Protein AF-A0A921TA66-F1 (afdb_monomer_lite)

pLDDT: mean 84.89, std 12.37, range [41.16, 98.12]

Sequence (161 aa):
MSEITRAAIGMPFSMAMESELSRRQFHSIAQALLAERDRLRAEVSGLRTGYEAYEQVNAELKAENERLRQIVSDSATSCGAAVSVECSLDFMAHLPVEIFSVISKLRNALMECTNSLQGEMLQKFGGQLPEDMHPVTRREYDRDIAEVSGYRAALGQGEQP

Foldseek 3Di:
DDPVLVCLVPDDPCVCPVDPVSVVVSVVSVVVVVVVVVVVVVVVVVVVVVVVVVVVVVVVVVVVVVVVLVVLCVVCVVVVNNDHSVVSVVCVVCVVVVVVVVVVVVLVVLLVVLVVVVVVLCVVVVVDDLVRDDPVVNVVSCVVCVVSVVSVVVSVVPPDD

Radius of gyration: 43.35 Å; chains: 1; bounding box: 81×40×110 Å

Secondary structure (DSSP, 8-state):
--HHHHHHHTS-HHHHTSSHHHHHHHHHHHHHHHHHHHHHHHHHHHHHHHHHHHHHHHHHHHHHHHHHHHHHHHHHHHTT----HHHHHHHHHHHHHHHHHHHHHHHHHHHHHHHHHHHHHHHHTTT--GGGS-HHHHHHHHHHHHHHHHHHHHHHTT---

Structure (mmCIF, N/CA/C/O backbone):
data_AF-A0A921TA66-F1
#
_entry.id   AF-A0A921TA66-F1
#
loop_
_atom_site.group_PDB
_atom_site.id
_atom_site.type_symbol
_atom_site.label_atom_id
_atom_site.label_alt_id
_atom_site.label_comp_id
_atom_site.label_asym_id
_atom_site.label_entity_id
_atom_site.label_seq_id
_atom_site.pdbx_PDB_ins_code
_atom_site.Cartn_x
_atom_site.Cartn_y
_atom_site.Cartn_z
_atom_site.occupancy
_atom_site.B_iso_or_equiv
_atom_site.auth_seq_id
_atom_site.auth_comp_id
_atom_site.auth_asym_id
_atom_site.auth_atom_id
_atom_site.pdbx_PDB_model_num
ATOM 1 N N . MET A 1 1 ? 37.008 5.156 -30.178 1.00 56.66 1 MET A N 1
ATOM 2 C CA . MET A 1 1 ? 37.415 5.172 -31.603 1.00 56.66 1 MET A CA 1
ATOM 3 C C . MET A 1 1 ? 38.911 4.924 -31.697 1.00 56.66 1 MET A C 1
ATOM 5 O O . MET A 1 1 ? 39.658 5.671 -31.078 1.00 56.66 1 MET A O 1
ATOM 9 N N . SER A 1 2 ? 39.327 3.890 -32.431 1.00 71.75 2 SER A N 1
ATOM 10 C CA . SER A 1 2 ? 40.743 3.589 -32.695 1.00 71.75 2 SER A CA 1
ATOM 11 C C . SER A 1 2 ? 41.367 4.639 -33.629 1.00 71.75 2 SER A C 1
ATOM 13 O O . SER A 1 2 ? 40.675 5.196 -34.486 1.00 71.75 2 SER A O 1
ATOM 15 N N . GLU A 1 3 ? 42.667 4.914 -33.482 1.00 64.88 3 GLU A N 1
ATOM 16 C CA . GLU A 1 3 ? 43.419 5.848 -34.340 1.00 64.88 3 GLU A CA 1
ATOM 17 C C . GLU A 1 3 ? 43.353 5.460 -35.827 1.00 64.88 3 GLU A C 1
ATOM 19 O O . GLU A 1 3 ? 43.239 6.327 -36.692 1.00 64.88 3 GLU A O 1
ATOM 24 N N . ILE A 1 4 ? 43.299 4.156 -36.117 1.00 62.94 4 ILE A N 1
ATOM 25 C CA . ILE A 1 4 ? 43.172 3.594 -37.471 1.00 62.94 4 ILE A CA 1
ATOM 26 C C . ILE A 1 4 ? 41.840 4.002 -38.116 1.00 62.94 4 ILE A C 1
ATOM 28 O O . ILE A 1 4 ? 41.783 4.371 -39.288 1.00 62.94 4 ILE A O 1
ATOM 32 N N . THR A 1 5 ? 40.759 3.995 -37.336 1.00 63.09 5 THR A N 1
ATOM 33 C CA . THR A 1 5 ? 39.421 4.379 -37.795 1.00 63.09 5 THR A CA 1
ATOM 34 C C . THR A 1 5 ? 39.358 5.868 -38.133 1.00 63.09 5 THR A C 1
ATOM 36 O O . THR A 1 5 ? 38.759 6.259 -39.132 1.00 63.09 5 THR A O 1
ATOM 39 N N . ARG A 1 6 ? 40.023 6.707 -37.329 1.00 65.81 6 ARG A N 1
ATOM 40 C CA . ARG A 1 6 ? 40.106 8.157 -37.557 1.00 65.81 6 ARG A CA 1
ATOM 41 C C . ARG A 1 6 ? 40.922 8.482 -38.812 1.00 65.81 6 ARG A C 1
ATOM 43 O O . ARG A 1 6 ? 40.507 9.332 -39.595 1.00 65.81 6 ARG A O 1
ATOM 50 N N . ALA A 1 7 ? 42.036 7.781 -39.020 1.00 64.50 7 ALA A N 1
ATOM 51 C CA . ALA A 1 7 ? 42.872 7.927 -40.208 1.00 64.50 7 ALA A CA 1
ATOM 52 C C . ALA A 1 7 ? 42.140 7.510 -41.499 1.00 64.50 7 ALA A C 1
ATOM 54 O O . ALA A 1 7 ? 42.254 8.195 -42.510 1.00 64.50 7 ALA A O 1
ATOM 55 N N . ALA A 1 8 ? 41.337 6.440 -41.460 1.00 65.44 8 ALA A N 1
ATOM 56 C CA . ALA A 1 8 ? 40.556 5.982 -42.612 1.00 65.44 8 ALA A CA 1
ATOM 57 C C . ALA A 1 8 ? 39.426 6.950 -43.011 1.00 65.44 8 ALA A C 1
ATOM 59 O O . ALA A 1 8 ? 39.182 7.147 -44.198 1.00 65.44 8 ALA A O 1
ATOM 60 N N . ILE A 1 9 ? 38.762 7.588 -42.039 1.00 68.81 9 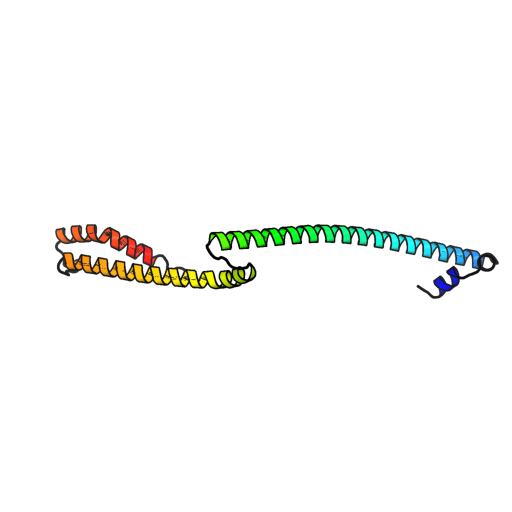ILE A N 1
ATOM 61 C CA . ILE A 1 9 ? 37.698 8.578 -42.290 1.00 68.81 9 ILE A CA 1
ATOM 62 C C . ILE A 1 9 ? 38.261 9.871 -42.910 1.00 68.81 9 ILE A C 1
ATOM 64 O O . ILE A 1 9 ? 37.581 10.518 -43.702 1.00 68.81 9 ILE A O 1
ATOM 68 N N . GLY A 1 10 ? 39.499 10.245 -42.571 1.00 74.00 10 GLY A N 1
ATOM 69 C CA . GLY A 1 10 ? 40.167 11.446 -43.089 1.00 74.00 10 GLY A CA 1
ATOM 70 C C . GLY A 1 10 ? 40.987 11.242 -44.369 1.00 74.00 10 GLY A C 1
ATOM 71 O O . GLY A 1 10 ? 41.587 12.199 -44.853 1.00 74.00 10 GLY A O 1
ATOM 72 N N . MET A 1 11 ? 41.057 10.020 -44.907 1.00 75.19 11 MET A N 1
ATOM 73 C CA . MET A 1 11 ? 41.902 9.702 -46.060 1.00 75.19 11 MET A CA 1
ATOM 74 C C . MET A 1 11 ? 41.271 10.205 -47.372 1.00 75.19 11 MET A C 1
ATOM 76 O O . MET A 1 11 ? 40.113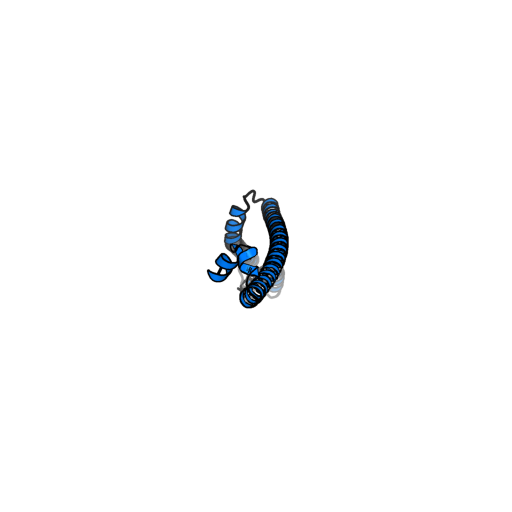 9.880 -47.649 1.00 75.19 11 MET A O 1
ATOM 80 N N . PRO A 1 12 ? 42.006 10.950 -48.224 1.00 77.75 12 PRO A N 1
ATOM 81 C CA . PRO A 1 12 ? 41.511 11.352 -49.537 1.00 77.75 12 PRO A CA 1
ATOM 82 C C . PRO A 1 12 ? 41.160 10.136 -50.400 1.00 77.75 12 PRO A C 1
ATOM 84 O O . PRO A 1 12 ? 41.937 9.186 -50.497 1.00 77.75 12 PRO A O 1
ATOM 87 N N . PHE A 1 13 ? 40.012 10.186 -51.078 1.00 75.69 13 PHE A N 1
ATOM 88 C CA . PHE A 1 13 ? 39.504 9.078 -51.898 1.00 75.69 13 PHE A CA 1
ATOM 89 C C . PHE A 1 13 ? 40.503 8.604 -52.966 1.00 75.69 13 PHE A C 1
ATOM 91 O O . PHE A 1 13 ? 40.627 7.407 -53.213 1.00 75.69 13 PHE A O 1
ATOM 98 N N . SER A 1 14 ? 41.256 9.532 -53.561 1.00 77.12 14 SER A N 1
ATOM 99 C CA . SER A 1 14 ? 42.308 9.228 -54.537 1.00 77.12 14 SER A CA 1
ATOM 100 C C . SER A 1 14 ? 43.400 8.317 -53.966 1.00 77.12 14 SER A C 1
ATOM 102 O O . SER A 1 14 ? 43.818 7.380 -54.636 1.00 77.12 14 SER A O 1
ATOM 104 N N . MET A 1 15 ? 43.805 8.544 -52.715 1.00 73.88 15 MET A N 1
ATOM 105 C CA . MET A 1 15 ? 44.837 7.775 -52.012 1.00 73.88 15 MET A CA 1
ATOM 106 C C . MET A 1 15 ? 44.300 6.429 -51.499 1.00 73.88 15 MET A C 1
ATOM 108 O O . MET A 1 15 ? 44.984 5.408 -51.558 1.00 73.88 15 MET A O 1
ATOM 112 N N . ALA A 1 16 ? 43.035 6.391 -51.071 1.00 75.06 16 ALA A N 1
ATOM 113 C CA . ALA A 1 16 ? 42.365 5.149 -50.680 1.00 75.06 16 ALA A CA 1
ATOM 114 C C . ALA A 1 16 ? 42.195 4.166 -51.859 1.00 75.06 16 ALA A C 1
ATOM 116 O O . ALA A 1 16 ? 42.139 2.952 -51.655 1.00 75.06 16 ALA A O 1
ATOM 117 N N . MET A 1 17 ? 42.138 4.682 -53.093 1.00 81.25 17 MET A N 1
ATOM 118 C CA . MET A 1 17 ? 41.900 3.899 -54.311 1.00 81.25 17 MET A CA 1
ATOM 119 C C . MET A 1 17 ? 43.163 3.594 -55.137 1.00 81.25 17 MET A C 1
ATOM 121 O O . MET A 1 17 ? 43.081 2.837 -56.105 1.00 81.25 17 MET A O 1
ATOM 125 N N . GLU A 1 18 ? 44.324 4.125 -54.743 1.00 85.50 18 GLU A N 1
ATOM 126 C CA . GLU A 1 18 ? 45.580 4.093 -55.511 1.00 85.50 18 GLU A CA 1
ATOM 127 C C . GLU A 1 18 ? 46.134 2.675 -55.745 1.00 85.50 18 GLU A C 1
ATOM 129 O O . GLU A 1 18 ? 46.655 2.374 -56.817 1.00 85.50 18 GLU A O 1
ATOM 134 N N . SER A 1 19 ? 45.970 1.763 -54.780 1.00 87.00 19 SER A N 1
ATOM 135 C CA . SER A 1 19 ? 46.449 0.375 -54.873 1.00 87.00 19 SER A CA 1
ATOM 136 C C . SER A 1 19 ? 45.357 -0.640 -54.523 1.00 87.00 19 SER A C 1
ATOM 138 O O . SER A 1 19 ? 44.390 -0.319 -53.830 1.00 87.00 19 SER A O 1
ATOM 140 N N . GLU A 1 20 ? 45.488 -1.890 -54.983 1.00 85.94 20 GLU A N 1
ATOM 141 C CA . GLU A 1 20 ? 44.548 -2.957 -54.595 1.00 85.94 20 GLU A CA 1
ATOM 142 C C . GLU A 1 20 ? 44.533 -3.216 -53.083 1.00 85.94 20 GLU A C 1
ATOM 144 O O . GLU A 1 20 ? 43.475 -3.497 -52.517 1.00 85.94 20 GLU A O 1
ATOM 149 N N . LEU A 1 21 ? 45.689 -3.102 -52.424 1.00 84.50 21 LEU A N 1
ATOM 150 C CA . LEU A 1 21 ? 45.799 -3.275 -50.979 1.00 84.50 21 LEU A CA 1
ATOM 151 C C . LEU A 1 21 ? 45.043 -2.163 -50.239 1.00 84.50 21 LEU A C 1
ATOM 153 O O . LEU A 1 21 ? 44.234 -2.467 -49.361 1.00 84.50 21 LEU A O 1
ATOM 157 N N . SER A 1 22 ? 45.240 -0.906 -50.653 1.00 81.50 22 SER A N 1
ATOM 158 C CA . SER A 1 22 ? 44.547 0.265 -50.095 1.00 81.50 22 SER A CA 1
ATOM 159 C C . SER A 1 22 ? 43.028 0.129 -50.237 1.00 81.50 22 SER A C 1
ATOM 161 O O . SER A 1 22 ? 42.295 0.316 -49.266 1.00 81.50 22 SER A O 1
ATOM 163 N N . ARG A 1 23 ? 42.554 -0.318 -51.411 1.00 84.81 23 ARG A N 1
ATOM 164 C CA . ARG A 1 23 ? 41.128 -0.563 -51.681 1.00 84.81 23 ARG A CA 1
ATOM 165 C C . ARG A 1 23 ? 40.533 -1.607 -50.746 1.00 84.81 23 ARG A C 1
ATOM 167 O O . ARG A 1 23 ? 39.485 -1.376 -50.146 1.00 84.81 23 ARG A O 1
ATOM 174 N N . ARG A 1 24 ? 41.201 -2.755 -50.587 1.00 84.25 24 ARG A N 1
ATOM 175 C CA . ARG A 1 24 ? 40.730 -3.838 -49.704 1.00 84.25 24 ARG A CA 1
ATOM 176 C C . ARG A 1 24 ? 40.680 -3.398 -48.242 1.00 84.25 24 ARG A C 1
ATOM 178 O O . ARG A 1 24 ? 39.696 -3.680 -47.563 1.00 84.25 24 ARG A O 1
ATOM 185 N N . GLN A 1 25 ? 41.702 -2.684 -47.774 1.00 82.44 25 GLN A N 1
ATOM 186 C CA . GLN A 1 25 ? 41.747 -2.162 -46.406 1.00 82.44 25 GLN A CA 1
ATOM 187 C C . GLN A 1 25 ? 40.644 -1.129 -46.161 1.00 82.44 25 GLN A C 1
ATOM 189 O O . GLN A 1 25 ? 39.928 -1.227 -45.166 1.00 82.44 25 GLN A O 1
ATOM 194 N N . PHE A 1 26 ? 40.442 -0.196 -47.095 1.00 83.50 26 PHE A N 1
ATOM 195 C CA . PHE A 1 26 ? 39.374 0.796 -47.007 1.00 83.50 26 PHE A CA 1
ATOM 196 C C . PHE A 1 26 ? 37.989 0.139 -46.970 1.00 83.50 26 PHE A C 1
ATOM 198 O O . PHE A 1 26 ? 37.182 0.452 -46.097 1.00 83.50 26 PHE A O 1
ATOM 205 N N . HIS A 1 27 ? 37.725 -0.829 -47.856 1.00 84.88 27 HIS A N 1
ATOM 206 C CA . HIS A 1 27 ? 36.466 -1.576 -47.854 1.00 84.88 27 HIS A CA 1
ATOM 207 C C . HIS A 1 27 ? 36.251 -2.363 -46.557 1.00 84.88 27 HIS A C 1
ATOM 209 O O . HIS A 1 27 ? 35.152 -2.326 -46.008 1.00 84.88 27 HIS A O 1
ATOM 215 N N . SER A 1 28 ? 37.288 -3.024 -46.037 1.00 86.94 28 SER A N 1
ATOM 216 C CA . SER A 1 28 ? 37.206 -3.761 -44.772 1.00 86.94 28 SER A CA 1
ATOM 217 C C . SER A 1 28 ? 36.880 -2.841 -43.592 1.00 86.94 28 SER A C 1
ATOM 219 O O . SER A 1 28 ? 36.036 -3.181 -42.766 1.00 86.94 28 SER A O 1
ATOM 221 N N . ILE A 1 29 ? 37.522 -1.672 -43.510 1.00 85.94 29 ILE A N 1
ATOM 222 C CA . ILE A 1 29 ? 37.280 -0.699 -42.436 1.00 85.94 29 ILE A CA 1
ATOM 223 C C . ILE A 1 29 ? 35.886 -0.076 -42.579 1.00 85.94 29 ILE A C 1
ATOM 225 O O . ILE A 1 29 ? 35.166 0.043 -41.590 1.00 85.94 29 ILE A O 1
ATOM 229 N N . ALA A 1 30 ? 35.470 0.271 -43.800 1.00 84.75 30 ALA A N 1
ATOM 230 C CA . ALA A 1 30 ? 34.136 0.801 -44.066 1.00 84.75 30 ALA A CA 1
ATOM 231 C C . ALA A 1 30 ? 33.036 -0.203 -43.683 1.00 84.75 30 ALA A C 1
ATOM 233 O O . ALA A 1 30 ? 32.046 0.182 -43.065 1.00 84.75 30 ALA A O 1
ATOM 234 N N . GLN A 1 31 ? 33.217 -1.493 -43.984 1.00 88.62 31 GLN A N 1
ATOM 235 C CA . GLN A 1 31 ? 32.284 -2.546 -43.568 1.00 88.62 31 GLN A CA 1
ATOM 236 C C . GLN A 1 31 ? 32.213 -2.687 -42.043 1.00 88.62 31 GLN A C 1
ATOM 238 O O . GLN A 1 31 ? 31.114 -2.764 -41.495 1.00 88.62 31 GLN A O 1
ATOM 243 N N . ALA A 1 32 ? 33.356 -2.659 -41.351 1.00 89.06 32 ALA A N 1
ATOM 244 C CA . ALA A 1 32 ? 33.391 -2.705 -39.889 1.00 89.06 32 ALA A CA 1
ATOM 245 C C . ALA A 1 32 ? 32.667 -1.502 -39.257 1.00 89.06 32 ALA A C 1
ATOM 247 O O . ALA A 1 32 ? 31.871 -1.673 -38.336 1.00 89.06 32 ALA A O 1
ATOM 248 N N . LEU A 1 33 ? 32.874 -0.299 -39.802 1.00 87.88 33 LEU A N 1
ATOM 249 C CA . LEU A 1 33 ? 32.195 0.922 -39.364 1.00 87.88 33 LEU A CA 1
ATOM 250 C C . LEU A 1 33 ? 30.682 0.883 -39.595 1.00 87.88 33 LEU A C 1
ATOM 252 O O . LEU A 1 33 ? 29.918 1.346 -38.749 1.00 87.88 33 LEU A O 1
ATOM 256 N N . LEU A 1 34 ? 30.235 0.338 -40.729 1.00 89.81 34 LEU A N 1
ATOM 257 C CA . LEU A 1 34 ? 28.809 0.159 -41.007 1.00 89.81 34 LEU A CA 1
ATOM 258 C C . LEU A 1 34 ? 28.170 -0.809 -40.007 1.00 89.81 34 LEU A C 1
ATOM 260 O O . LEU A 1 34 ? 27.116 -0.496 -39.456 1.00 89.81 34 LEU A O 1
ATOM 264 N N . ALA A 1 35 ? 28.838 -1.927 -39.713 1.00 92.19 35 ALA A N 1
ATOM 265 C CA . ALA A 1 35 ? 28.371 -2.890 -38.722 1.00 92.19 35 ALA A CA 1
ATOM 266 C C . ALA A 1 35 ? 28.309 -2.284 -37.308 1.00 92.19 35 ALA A C 1
ATOM 268 O O . ALA A 1 35 ? 27.330 -2.486 -36.590 1.00 92.19 35 ALA A O 1
ATOM 269 N N . GLU A 1 36 ? 29.316 -1.499 -36.913 1.00 92.81 36 GLU A N 1
ATOM 270 C CA . GLU A 1 36 ? 29.335 -0.805 -35.620 1.00 92.81 36 GLU A CA 1
ATOM 271 C C . GLU A 1 36 ? 28.227 0.254 -35.528 1.00 92.81 36 GLU A C 1
ATOM 273 O O . GLU A 1 36 ? 27.509 0.312 -34.530 1.00 92.81 36 GLU A O 1
ATOM 278 N N . ARG A 1 37 ? 28.008 1.037 -36.592 1.00 93.75 37 ARG A N 1
ATOM 279 C CA . ARG A 1 37 ? 26.888 1.985 -36.680 1.00 93.75 37 ARG A CA 1
ATOM 280 C C . ARG A 1 37 ? 25.546 1.278 -36.519 1.00 93.75 37 ARG A C 1
ATOM 282 O O . ARG A 1 37 ? 24.684 1.779 -35.801 1.00 93.75 37 ARG A O 1
ATOM 289 N N . ASP A 1 38 ? 25.348 0.156 -37.203 1.00 96.12 38 ASP A N 1
ATOM 290 C CA . ASP A 1 38 ? 24.078 -0.572 -37.168 1.00 96.12 38 ASP A CA 1
ATOM 291 C C . ASP A 1 38 ? 23.827 -1.186 -35.791 1.00 96.12 38 ASP A C 1
ATOM 293 O O . ASP A 1 38 ? 22.718 -1.078 -35.265 1.00 96.12 38 ASP A O 1
ATOM 297 N N . ARG A 1 39 ? 24.878 -1.703 -35.145 1.00 96.62 39 ARG A N 1
ATOM 298 C CA . ARG A 1 39 ? 24.829 -2.138 -33.746 1.00 96.62 39 ARG A CA 1
ATOM 299 C C . ARG A 1 39 ? 24.449 -0.994 -32.803 1.00 96.62 39 ARG A C 1
ATOM 301 O O . ARG A 1 39 ? 23.527 -1.152 -32.009 1.00 96.62 39 ARG A O 1
ATOM 308 N N . LEU A 1 40 ? 25.117 0.156 -32.905 1.00 96.25 40 LEU A N 1
ATOM 309 C CA . LEU A 1 40 ? 24.832 1.319 -32.058 1.00 96.25 40 LEU A CA 1
ATOM 310 C C . LEU A 1 40 ? 23.419 1.862 -32.289 1.00 96.25 40 LEU A C 1
ATOM 312 O O . LEU A 1 40 ? 22.751 2.264 -31.344 1.00 96.25 40 LEU A O 1
ATOM 316 N N . ARG A 1 41 ? 22.922 1.846 -33.531 1.00 96.56 41 ARG A N 1
ATOM 317 C CA . ARG A 1 41 ? 21.533 2.224 -33.830 1.00 96.56 41 ARG A CA 1
ATOM 318 C C . ARG A 1 41 ? 20.531 1.275 -33.182 1.00 96.56 41 ARG A C 1
ATOM 320 O O . ARG A 1 41 ? 19.531 1.751 -32.648 1.00 96.56 41 ARG A O 1
ATOM 327 N N . ALA A 1 42 ? 20.796 -0.031 -33.206 1.00 96.88 42 ALA A N 1
ATOM 328 C CA . ALA A 1 42 ? 19.956 -1.014 -32.529 1.00 96.88 42 ALA A CA 1
ATOM 329 C C . ALA A 1 42 ? 19.959 -0.804 -31.005 1.00 96.88 42 ALA A C 1
ATOM 331 O O . ALA A 1 42 ? 18.897 -0.795 -30.388 1.00 96.88 42 ALA A O 1
ATOM 332 N N . GLU A 1 43 ? 21.128 -0.552 -30.412 1.00 97.38 43 GLU A N 1
ATOM 333 C CA . GLU A 1 43 ? 21.267 -0.261 -28.981 1.00 97.38 43 GLU A CA 1
ATOM 334 C C . GLU A 1 43 ? 20.533 1.026 -28.581 1.00 97.38 43 GLU A C 1
ATOM 336 O O . GLU A 1 43 ? 19.741 1.019 -27.641 1.00 97.38 43 GLU A O 1
ATOM 341 N N . VAL A 1 44 ? 20.703 2.111 -29.343 1.00 97.00 44 VAL A N 1
ATOM 342 C CA . VAL A 1 44 ? 19.974 3.371 -29.125 1.00 97.00 44 VAL A CA 1
ATOM 343 C C . VAL A 1 44 ? 18.467 3.164 -29.255 1.00 97.00 44 VAL A C 1
ATOM 345 O O . VAL A 1 44 ? 17.712 3.709 -28.455 1.00 97.00 44 VAL A O 1
ATOM 348 N N . SER A 1 45 ? 18.009 2.372 -30.228 1.00 96.81 45 SER A N 1
ATOM 349 C CA . SER A 1 45 ? 16.586 2.049 -30.363 1.00 96.81 45 SER A CA 1
ATOM 350 C C . SER A 1 45 ? 16.063 1.308 -29.131 1.00 96.81 45 SER A C 1
ATOM 352 O O . SER A 1 45 ? 15.022 1.687 -28.605 1.00 96.81 45 SER A O 1
ATOM 354 N N . GLY A 1 46 ? 16.798 0.303 -28.644 1.00 97.19 46 GLY A N 1
ATOM 355 C CA . GLY A 1 46 ? 16.426 -0.452 -27.446 1.00 97.19 46 GLY A CA 1
ATOM 356 C C . GLY A 1 46 ? 16.395 0.415 -26.185 1.00 97.19 46 GLY A C 1
ATOM 357 O O . GLY A 1 46 ? 15.449 0.343 -25.401 1.00 97.19 46 GLY A O 1
ATOM 358 N N . LEU A 1 47 ? 17.385 1.295 -26.015 1.00 97.62 47 LEU A N 1
ATOM 359 C CA . LEU A 1 47 ? 17.427 2.241 -24.899 1.00 97.62 47 LEU A CA 1
ATOM 360 C C . LEU A 1 47 ? 16.254 3.222 -24.933 1.00 97.62 47 LEU A C 1
ATOM 362 O O . LEU A 1 47 ? 15.658 3.482 -23.892 1.00 97.62 47 LEU A O 1
ATOM 366 N N . ARG A 1 48 ? 15.882 3.736 -26.113 1.00 97.44 48 ARG A N 1
ATOM 367 C CA . ARG A 1 48 ? 14.724 4.635 -26.253 1.00 97.44 48 ARG A CA 1
ATOM 368 C C . ARG A 1 48 ? 13.428 3.940 -25.859 1.00 97.44 48 ARG A C 1
ATOM 370 O O . ARG A 1 48 ? 12.694 4.482 -25.044 1.00 97.44 48 ARG A O 1
ATOM 377 N N . THR A 1 49 ? 13.201 2.720 -26.345 1.00 97.06 49 THR A N 1
ATOM 378 C CA . THR A 1 49 ? 12.010 1.947 -25.963 1.00 97.06 49 THR A CA 1
ATOM 379 C C . THR A 1 49 ? 11.991 1.613 -24.472 1.00 97.06 49 THR A C 1
ATOM 381 O O . THR A 1 49 ? 10.943 1.674 -23.837 1.00 97.06 49 THR A O 1
ATOM 384 N N . GLY A 1 50 ? 13.154 1.305 -23.885 1.00 97.12 50 GLY A N 1
ATOM 385 C CA . GLY A 1 50 ? 13.267 1.061 -22.447 1.00 97.12 50 GLY A CA 1
ATOM 386 C C . GLY A 1 50 ? 12.969 2.312 -21.618 1.00 97.12 50 GLY A C 1
ATOM 387 O O . GLY A 1 50 ? 12.285 2.227 -20.602 1.00 97.12 50 GLY A O 1
ATOM 388 N N . TYR A 1 51 ? 13.431 3.478 -22.073 1.00 97.56 51 TYR A N 1
ATOM 389 C CA . TYR A 1 51 ? 13.168 4.754 -21.413 1.00 97.56 51 TYR A CA 1
ATOM 390 C C . TYR A 1 51 ? 11.694 5.167 -21.510 1.00 97.56 51 TYR A C 1
ATOM 392 O O . TYR A 1 51 ? 11.122 5.623 -20.526 1.00 97.56 51 TYR A O 1
ATOM 400 N N . GLU A 1 52 ? 11.052 4.945 -22.658 1.00 97.38 52 GLU A N 1
ATOM 401 C CA . GLU A 1 52 ? 9.613 5.181 -22.832 1.00 97.38 52 GLU A CA 1
ATOM 402 C C . GLU A 1 52 ? 8.775 4.305 -21.890 1.00 97.38 52 GLU A C 1
ATOM 404 O O . GLU A 1 52 ? 7.874 4.811 -21.221 1.00 97.38 52 GLU A O 1
ATOM 409 N N . ALA A 1 53 ? 9.107 3.015 -21.771 1.00 97.62 53 ALA A N 1
ATOM 410 C CA . ALA A 1 53 ? 8.446 2.116 -20.825 1.00 97.62 53 ALA A CA 1
ATOM 411 C C . ALA A 1 53 ? 8.674 2.544 -19.364 1.00 97.62 53 ALA A C 1
ATOM 413 O O . ALA A 1 53 ? 7.749 2.521 -18.553 1.00 97.62 53 ALA A O 1
ATOM 414 N N . TYR A 1 54 ? 9.893 2.973 -19.024 1.00 97.44 54 TYR A N 1
ATOM 415 C CA . TYR A 1 54 ? 10.203 3.499 -17.695 1.00 97.44 54 TYR A CA 1
ATOM 416 C C . TYR A 1 54 ? 9.377 4.749 -17.359 1.00 97.44 54 TYR A C 1
ATOM 418 O O . TYR A 1 54 ? 8.823 4.841 -16.265 1.00 97.44 54 TYR A O 1
ATOM 426 N N . GLU A 1 55 ? 9.258 5.696 -18.292 1.00 98.12 55 GLU A N 1
ATOM 427 C CA . GLU A 1 55 ? 8.456 6.909 -18.096 1.00 98.12 55 GLU A CA 1
ATOM 428 C C . GLU A 1 55 ? 6.967 6.594 -17.907 1.00 98.12 55 GLU A C 1
ATOM 430 O O . GLU A 1 55 ? 6.327 7.199 -17.046 1.00 98.12 55 GLU A O 1
ATOM 435 N N . GLN A 1 56 ? 6.427 5.608 -18.633 1.00 97.88 56 GLN A N 1
ATOM 436 C CA . GLN A 1 56 ? 5.053 5.135 -18.424 1.00 97.88 56 GLN A CA 1
ATOM 437 C C . GLN A 1 56 ? 4.847 4.612 -16.997 1.00 97.88 56 GLN A C 1
ATOM 439 O O . GLN A 1 56 ? 3.951 5.081 -16.296 1.00 97.88 56 GLN A O 1
ATOM 444 N N . VAL A 1 57 ? 5.722 3.719 -16.525 1.00 98.06 57 VAL A N 1
ATOM 445 C CA . VAL A 1 57 ? 5.647 3.177 -15.157 1.00 98.06 57 VAL A CA 1
ATOM 446 C C . VAL A 1 57 ? 5.802 4.282 -14.107 1.00 98.06 57 VAL A C 1
ATOM 448 O O . VAL A 1 57 ? 5.101 4.293 -13.098 1.00 98.06 57 VAL A O 1
ATOM 451 N N . ASN A 1 58 ? 6.697 5.244 -14.333 1.00 97.69 58 ASN A N 1
ATOM 452 C CA . ASN A 1 58 ? 6.893 6.371 -13.424 1.00 97.69 58 ASN A CA 1
ATOM 453 C C . ASN A 1 58 ? 5.640 7.266 -13.347 1.00 97.69 58 ASN A C 1
ATOM 455 O O . ASN A 1 58 ? 5.271 7.727 -12.266 1.00 97.69 58 ASN A O 1
ATOM 459 N N . ALA A 1 59 ? 4.957 7.490 -14.472 1.00 98.12 59 ALA A N 1
ATOM 460 C CA . ALA A 1 59 ? 3.698 8.227 -14.503 1.00 98.12 59 ALA A CA 1
ATOM 461 C C . ALA A 1 59 ? 2.590 7.500 -13.722 1.00 98.12 59 ALA A C 1
ATOM 463 O O . ALA A 1 59 ? 1.904 8.127 -12.912 1.00 98.12 59 ALA A O 1
ATOM 464 N N . GLU A 1 60 ? 2.462 6.184 -13.901 1.00 97.81 60 GLU A N 1
ATOM 465 C CA . GLU A 1 60 ? 1.506 5.353 -13.159 1.00 97.81 60 GLU A CA 1
ATOM 466 C C . GLU A 1 60 ? 1.788 5.359 -11.652 1.00 97.81 60 GLU A C 1
ATOM 468 O O . GLU A 1 60 ? 0.881 5.585 -10.851 1.00 97.81 60 GLU A O 1
ATOM 473 N N . LEU A 1 61 ? 3.052 5.196 -11.249 1.00 98.00 61 LEU A N 1
ATOM 474 C CA . LEU A 1 61 ? 3.449 5.233 -9.839 1.00 98.00 61 LEU A CA 1
ATOM 475 C C . LEU A 1 61 ? 3.164 6.588 -9.189 1.00 98.00 61 LEU A C 1
ATOM 477 O O . LEU A 1 61 ? 2.717 6.634 -8.043 1.00 98.00 61 LEU A O 1
ATOM 481 N N . LYS A 1 62 ? 3.394 7.696 -9.903 1.00 97.56 62 LYS A N 1
ATOM 482 C CA . LYS A 1 62 ? 3.047 9.037 -9.411 1.00 97.56 62 LYS A CA 1
ATOM 483 C C . LYS A 1 62 ? 1.540 9.196 -9.228 1.00 97.56 62 LYS A C 1
ATOM 485 O O . LYS A 1 62 ? 1.120 9.729 -8.205 1.00 97.56 62 LYS A O 1
ATOM 490 N N . ALA A 1 63 ? 0.741 8.713 -10.180 1.00 97.81 63 ALA A N 1
ATOM 491 C CA . ALA A 1 63 ? -0.715 8.755 -10.083 1.00 97.81 63 ALA A CA 1
ATOM 492 C C . ALA A 1 63 ? -1.233 7.925 -8.896 1.00 97.81 63 ALA A C 1
ATOM 494 O O . ALA A 1 63 ? -2.076 8.399 -8.135 1.00 97.81 63 ALA A O 1
ATOM 495 N N . GLU A 1 64 ? -0.690 6.723 -8.685 1.00 97.56 64 GLU A N 1
ATOM 496 C CA . GLU A 1 64 ? -1.063 5.888 -7.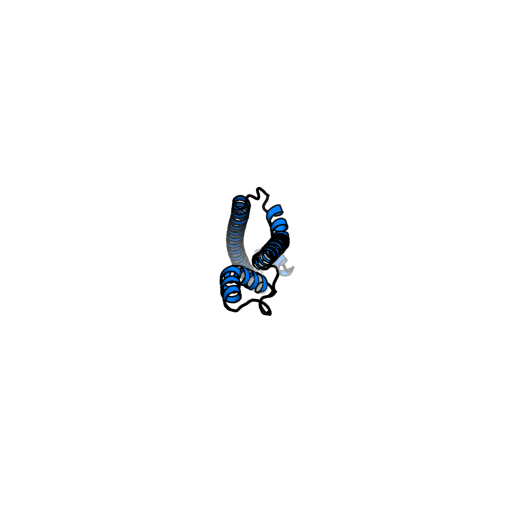540 1.00 97.56 64 GLU A CA 1
ATOM 497 C C . GLU A 1 64 ? -0.623 6.514 -6.211 1.00 97.56 64 GLU A C 1
ATOM 499 O O . GLU A 1 64 ? -1.376 6.487 -5.240 1.00 97.56 64 GLU A O 1
ATOM 504 N N . ASN A 1 65 ? 0.557 7.143 -6.156 1.00 95.44 65 ASN A N 1
ATOM 505 C CA . ASN A 1 65 ? 1.006 7.838 -4.949 1.00 95.44 65 ASN A CA 1
ATOM 506 C C . ASN A 1 65 ? 0.058 8.982 -4.570 1.00 95.44 65 ASN A C 1
ATOM 508 O O . ASN A 1 65 ? -0.292 9.122 -3.399 1.00 95.44 65 ASN A O 1
ATOM 512 N N . GLU A 1 66 ? -0.396 9.755 -5.555 1.00 95.62 66 GLU A N 1
ATOM 513 C CA . GLU A 1 66 ? -1.360 10.831 -5.330 1.00 95.62 66 GLU A CA 1
ATOM 514 C C . GLU A 1 66 ? -2.711 10.285 -4.855 1.00 95.62 66 GLU A C 1
ATOM 516 O O . GLU A 1 66 ? -3.281 10.779 -3.882 1.00 95.62 66 GLU A O 1
ATOM 521 N N . ARG A 1 67 ? -3.187 9.188 -5.460 1.00 96.00 67 ARG A N 1
ATOM 522 C CA . ARG A 1 67 ? -4.413 8.506 -5.025 1.00 96.00 67 ARG A CA 1
ATOM 523 C C . ARG A 1 67 ? -4.320 8.054 -3.567 1.00 96.00 67 ARG A C 1
ATOM 525 O O . ARG A 1 67 ? -5.260 8.252 -2.800 1.00 96.00 67 ARG A O 1
ATOM 532 N N . LEU A 1 68 ? -3.192 7.470 -3.167 1.00 91.38 68 LEU A N 1
ATOM 533 C CA . LEU A 1 68 ? -2.960 7.035 -1.789 1.00 91.38 68 LEU A CA 1
ATOM 534 C C . LEU A 1 68 ? -2.913 8.218 -0.814 1.00 91.38 68 LEU A C 1
ATOM 536 O O . LEU A 1 68 ? -3.505 8.137 0.261 1.00 91.38 68 LEU A O 1
ATOM 540 N N . ARG A 1 69 ? -2.269 9.329 -1.192 1.00 88.12 69 ARG A N 1
ATOM 541 C CA . ARG A 1 69 ? -2.261 10.564 -0.389 1.00 88.12 69 ARG A CA 1
ATOM 542 C C . ARG A 1 69 ? -3.670 11.098 -0.170 1.00 88.12 69 ARG A C 1
ATOM 544 O O . ARG A 1 69 ? -4.006 11.444 0.962 1.00 88.12 69 ARG A O 1
ATOM 551 N N . GLN A 1 70 ? -4.502 11.089 -1.210 1.00 88.25 70 GLN A N 1
ATOM 552 C CA . GLN A 1 70 ? -5.895 11.508 -1.095 1.00 88.25 70 GLN A CA 1
ATOM 553 C C . GLN A 1 70 ? -6.679 10.604 -0.136 1.00 88.25 70 GLN A C 1
ATOM 555 O O . GLN A 1 70 ? -7.330 11.114 0.768 1.00 88.25 70 GLN A O 1
ATOM 560 N N . ILE A 1 71 ? -6.555 9.275 -0.254 1.00 88.31 71 ILE A N 1
ATOM 561 C CA . ILE A 1 71 ? -7.229 8.322 0.651 1.00 88.31 71 ILE A CA 1
ATOM 562 C C . ILE A 1 71 ? -6.844 8.570 2.110 1.00 88.31 71 ILE A C 1
ATOM 564 O O . ILE A 1 71 ? -7.709 8.560 2.988 1.00 88.31 71 ILE A O 1
ATOM 568 N N . VAL A 1 72 ? -5.555 8.787 2.383 1.00 82.62 72 VAL A N 1
ATOM 569 C CA . VAL A 1 72 ? -5.073 9.081 3.739 1.00 82.62 72 VAL A CA 1
ATOM 570 C C . VAL A 1 72 ? -5.669 10.394 4.244 1.00 82.62 72 VAL A C 1
ATOM 572 O O . VAL A 1 72 ? -6.174 10.435 5.365 1.00 82.62 72 VAL A O 1
ATOM 575 N N . SER A 1 73 ? -5.673 11.441 3.415 1.00 80.94 73 SER A N 1
ATOM 576 C CA . SER A 1 73 ? -6.239 12.742 3.782 1.00 80.94 73 SER A CA 1
ATOM 577 C C . SER A 1 73 ? -7.750 12.680 4.031 1.00 80.94 73 SER A C 1
ATOM 579 O O . SER A 1 73 ? -8.239 13.267 5.000 1.00 80.94 73 SER A O 1
ATOM 581 N N . ASP A 1 74 ? -8.494 11.961 3.190 1.00 83.94 74 ASP A N 1
ATOM 582 C CA . ASP A 1 74 ? -9.940 11.772 3.329 1.00 83.94 74 ASP A CA 1
ATOM 583 C C . ASP A 1 74 ? -10.254 10.991 4.608 1.00 83.94 74 ASP A C 1
ATOM 585 O O . ASP A 1 74 ? -11.138 11.369 5.379 1.00 83.94 74 ASP A O 1
ATOM 589 N N . SER A 1 75 ? -9.476 9.938 4.876 1.00 79.38 75 SER A N 1
ATOM 590 C CA . SER A 1 75 ? -9.603 9.134 6.093 1.00 79.38 75 SER A CA 1
ATOM 591 C C . SER A 1 75 ? -9.336 9.978 7.341 1.00 79.38 75 SER A C 1
ATOM 593 O O . SER A 1 75 ? -10.145 9.963 8.268 1.00 79.38 75 SER A O 1
ATOM 595 N N . ALA A 1 76 ? -8.263 10.775 7.354 1.00 72.75 76 ALA A N 1
ATOM 596 C CA . ALA A 1 76 ? -7.954 11.686 8.457 1.00 72.75 76 ALA A CA 1
ATOM 597 C C . ALA A 1 76 ? -9.082 12.709 8.687 1.00 72.75 76 ALA A C 1
ATOM 599 O O . ALA A 1 76 ? -9.554 12.869 9.815 1.00 72.75 76 ALA A O 1
ATOM 600 N N . THR A 1 77 ? -9.586 13.315 7.607 1.00 74.81 77 THR A N 1
ATOM 601 C CA . THR A 1 77 ? -10.706 14.268 7.658 1.00 74.81 77 THR A CA 1
ATOM 602 C C . THR A 1 77 ? -11.969 13.619 8.225 1.00 74.81 77 THR A C 1
ATOM 604 O O . THR A 1 77 ? -12.624 14.200 9.090 1.00 74.81 77 THR A O 1
ATOM 607 N N . SER A 1 78 ? -12.296 12.395 7.793 1.00 77.75 78 SER A N 1
ATOM 608 C CA . SER A 1 78 ? -13.467 11.651 8.279 1.00 77.75 78 SER A CA 1
ATOM 609 C C . SER A 1 78 ? -13.399 11.331 9.778 1.00 77.75 78 SER A C 1
ATOM 611 O O . SER A 1 78 ? -14.423 11.329 10.458 1.00 77.75 78 SER A O 1
ATOM 613 N N . CYS A 1 79 ? -12.190 11.145 10.312 1.00 67.62 79 CYS A N 1
ATOM 614 C CA . CYS A 1 79 ? -11.933 10.927 11.734 1.00 67.62 79 CYS A CA 1
ATOM 615 C C . CYS A 1 79 ? -11.873 12.235 12.550 1.00 67.62 79 CYS A C 1
ATOM 617 O O . CYS A 1 79 ? -11.537 12.199 13.732 1.00 67.62 79 CYS A O 1
ATOM 619 N N . GLY A 1 80 ? -12.169 13.393 11.943 1.00 67.69 80 GLY A N 1
ATOM 620 C CA . GLY A 1 80 ? -12.112 14.706 12.595 1.00 67.69 80 GLY A CA 1
ATOM 621 C C . GLY A 1 80 ? -10.693 15.250 12.794 1.00 67.69 80 GLY A C 1
ATOM 622 O O . GLY A 1 80 ? -10.514 16.284 13.439 1.00 67.69 80 GLY A O 1
ATOM 623 N N . ALA A 1 81 ? -9.682 14.582 12.235 1.00 63.31 81 ALA A N 1
ATOM 624 C CA . ALA A 1 81 ? -8.296 15.012 12.283 1.00 63.31 81 ALA A CA 1
ATOM 625 C C . ALA A 1 81 ? -8.020 15.926 11.076 1.00 63.31 81 ALA A C 1
ATOM 627 O O . ALA A 1 81 ? -7.655 15.472 9.996 1.00 63.31 81 ALA A O 1
ATOM 628 N N . ALA A 1 82 ? -8.227 17.235 11.237 1.00 55.72 82 ALA A N 1
ATOM 629 C CA . ALA A 1 82 ? -7.890 18.235 10.221 1.00 55.72 82 ALA A CA 1
ATOM 630 C C . ALA A 1 82 ? -6.367 18.490 10.190 1.00 55.72 82 ALA A C 1
ATOM 632 O O . ALA A 1 82 ? -5.900 19.541 10.627 1.00 55.72 82 ALA A O 1
ATOM 633 N N . VAL A 1 83 ? -5.575 17.510 9.746 1.00 56.94 83 VAL A N 1
ATOM 634 C CA . VAL A 1 83 ? -4.099 17.580 9.766 1.00 56.94 83 VAL A CA 1
ATOM 635 C C . VAL A 1 83 ? -3.492 17.175 8.422 1.00 56.94 83 VAL A C 1
ATOM 637 O O . VAL A 1 83 ? -4.092 16.404 7.677 1.00 56.94 83 VAL A O 1
ATOM 640 N N . SER A 1 84 ? -2.301 17.706 8.099 1.00 60.12 84 SER A N 1
ATOM 641 C CA . SER A 1 84 ? -1.591 17.385 6.848 1.00 60.12 84 SER A CA 1
ATOM 642 C C . SER A 1 84 ? -1.234 15.893 6.761 1.00 60.12 84 SER A C 1
ATOM 644 O O . SER A 1 84 ? -1.196 15.178 7.769 1.00 60.12 84 SER A O 1
ATOM 646 N N . VAL A 1 85 ? -0.949 15.411 5.546 1.00 58.91 85 VAL A N 1
ATOM 647 C CA . VAL A 1 85 ? -0.578 14.007 5.290 1.00 58.91 85 VAL A CA 1
ATOM 648 C C . VAL A 1 85 ? 0.685 13.608 6.069 1.00 58.91 85 VAL A C 1
ATOM 650 O O . VAL A 1 85 ? 0.751 12.486 6.568 1.00 58.91 85 VAL A O 1
ATOM 653 N N . GLU A 1 86 ? 1.654 14.518 6.253 1.00 59.03 86 GLU A N 1
ATOM 654 C CA . GLU A 1 86 ? 2.830 14.259 7.099 1.00 59.03 86 GLU A CA 1
ATOM 655 C C . GLU A 1 86 ? 2.452 14.095 8.577 1.00 59.03 86 GLU A C 1
ATOM 657 O O . GLU A 1 86 ? 2.886 13.142 9.219 1.00 59.03 86 GLU A O 1
ATOM 662 N N . CYS A 1 87 ? 1.578 14.958 9.107 1.00 56.91 87 CYS A N 1
ATOM 663 C CA . CYS A 1 87 ? 1.093 14.833 10.485 1.00 56.91 87 CYS A CA 1
ATOM 664 C C . CYS A 1 87 ? 0.250 13.567 10.705 1.00 56.91 87 CYS A C 1
ATOM 666 O O . CYS A 1 87 ? 0.180 13.061 11.824 1.00 56.91 87 CYS A O 1
ATOM 668 N N . SER A 1 88 ? -0.378 13.043 9.649 1.00 63.81 88 SER A N 1
ATOM 669 C CA . SER A 1 88 ? -1.199 11.834 9.713 1.00 63.81 88 SER A CA 1
ATOM 670 C C . SER A 1 88 ? -0.358 10.574 9.936 1.00 63.81 88 SER A C 1
ATOM 672 O O . SER A 1 88 ? -0.801 9.690 10.658 1.00 63.81 88 SER A O 1
ATOM 674 N N . LEU A 1 89 ? 0.855 10.475 9.381 1.00 65.69 89 LEU A N 1
ATOM 675 C CA . LEU A 1 89 ? 1.705 9.287 9.559 1.00 65.69 89 LEU A CA 1
ATOM 676 C C . LEU A 1 89 ? 2.286 9.187 10.975 1.00 65.69 89 LEU A C 1
ATOM 678 O O . LEU A 1 89 ? 2.209 8.119 11.582 1.00 65.69 89 LEU A O 1
ATOM 682 N N . ASP A 1 90 ? 2.787 10.294 11.526 1.00 69.81 90 ASP A N 1
ATOM 683 C CA . ASP A 1 90 ? 3.262 10.341 12.916 1.00 69.81 90 ASP A CA 1
ATOM 684 C C . ASP A 1 90 ? 2.107 10.100 13.900 1.00 69.81 90 ASP A C 1
ATOM 686 O O . ASP A 1 90 ? 2.232 9.319 14.844 1.00 69.81 90 ASP A O 1
ATOM 690 N N . PHE A 1 91 ? 0.935 10.690 13.639 1.00 67.94 91 PHE A N 1
ATOM 691 C CA . PHE A 1 91 ? -0.273 10.412 14.416 1.00 67.94 91 PHE A CA 1
ATOM 692 C C . PHE A 1 91 ? -0.663 8.927 14.356 1.00 67.94 91 PHE A C 1
ATOM 694 O O . PHE A 1 91 ? -0.926 8.320 15.393 1.00 67.94 91 PHE A O 1
ATOM 701 N N . MET A 1 92 ? -0.649 8.312 13.169 1.00 73.12 92 MET A N 1
ATOM 702 C CA . MET A 1 92 ? -0.962 6.888 12.993 1.00 73.12 92 MET A CA 1
ATOM 703 C C . MET A 1 92 ? 0.059 5.970 13.674 1.00 73.12 92 MET A C 1
ATOM 705 O O . MET A 1 92 ? -0.318 4.889 14.120 1.00 73.12 92 MET A O 1
ATOM 709 N N . ALA A 1 93 ? 1.320 6.387 13.817 1.00 78.62 93 ALA A N 1
ATOM 710 C CA . ALA A 1 93 ? 2.316 5.638 14.583 1.00 78.62 93 ALA A CA 1
ATOM 711 C C . ALA A 1 93 ? 2.005 5.624 16.093 1.00 78.62 93 ALA A C 1
ATOM 713 O O . ALA A 1 93 ? 2.250 4.623 16.769 1.00 78.62 93 ALA A O 1
ATOM 714 N N . HIS A 1 94 ? 1.432 6.708 16.623 1.00 79.44 94 HIS A N 1
ATOM 715 C CA . HIS A 1 94 ? 1.046 6.816 18.035 1.00 79.44 94 HIS A CA 1
ATOM 716 C C . HIS A 1 94 ? -0.360 6.275 18.333 1.00 79.44 94 HIS A C 1
ATOM 718 O O . HIS A 1 94 ? -0.643 5.878 19.466 1.00 79.44 94 HIS A O 1
ATOM 724 N N . LEU A 1 95 ? -1.229 6.204 17.322 1.00 79.44 95 LEU A N 1
ATOM 725 C CA . LEU A 1 95 ? -2.631 5.819 17.463 1.00 79.44 95 LEU A CA 1
ATOM 726 C C . LEU A 1 95 ? -2.843 4.450 18.149 1.00 79.44 95 LEU A C 1
ATOM 728 O O . LEU A 1 95 ? -3.697 4.387 19.033 1.00 79.44 95 LEU A O 1
ATOM 732 N N . PRO A 1 96 ? -2.086 3.370 17.855 1.00 85.12 96 PRO A N 1
ATOM 733 C CA . PRO A 1 96 ? -2.248 2.094 18.558 1.00 85.12 96 PRO A CA 1
ATOM 734 C C . PRO A 1 96 ? -2.009 2.199 20.069 1.00 85.12 96 PRO A C 1
ATOM 736 O O . PRO A 1 96 ? -2.735 1.588 20.853 1.00 85.12 96 PRO A O 1
ATOM 739 N N . VAL A 1 97 ? -1.021 2.999 20.484 1.00 86.69 97 VAL A N 1
ATOM 740 C CA . VAL A 1 97 ? -0.680 3.203 21.900 1.00 86.69 97 VAL A CA 1
ATOM 741 C C . VAL A 1 97 ? -1.769 4.012 22.602 1.00 86.69 97 VAL A C 1
ATOM 743 O O . VAL A 1 97 ? -2.192 3.653 23.701 1.00 86.69 97 VAL A O 1
ATOM 746 N N . GLU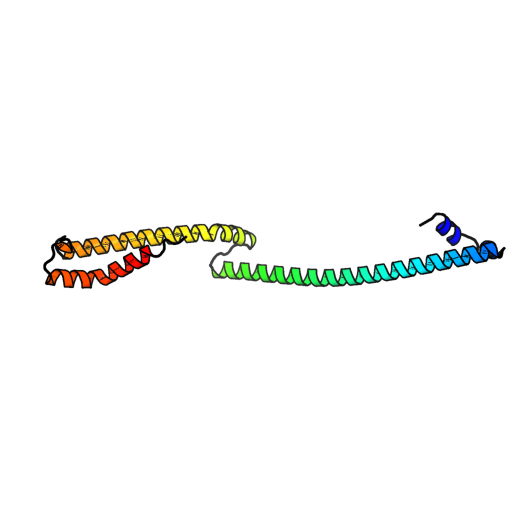 A 1 98 ? -2.274 5.063 21.956 1.00 83.62 98 GLU A N 1
ATOM 747 C CA . GLU A 1 98 ? -3.378 5.868 22.488 1.00 83.62 98 GLU A CA 1
ATOM 748 C C . GLU A 1 98 ? -4.679 5.058 22.591 1.00 83.62 98 GLU A C 1
ATOM 750 O O . GLU A 1 98 ? -5.334 5.073 23.635 1.00 83.62 98 GLU A O 1
ATOM 755 N N . ILE A 1 99 ? -5.021 4.271 21.563 1.00 87.31 99 ILE A N 1
ATOM 756 C CA . ILE A 1 99 ? -6.176 3.361 21.588 1.00 87.31 99 ILE A CA 1
ATOM 757 C C . ILE A 1 99 ? -6.035 2.363 22.737 1.00 87.31 99 ILE A C 1
ATOM 759 O O . ILE A 1 99 ? -6.970 2.190 23.520 1.00 87.31 99 ILE A O 1
ATOM 763 N N . PHE A 1 100 ? -4.864 1.741 22.885 1.00 87.81 100 PHE A N 1
ATOM 764 C CA . PHE A 1 100 ? -4.603 0.813 23.980 1.00 87.81 100 PHE A CA 1
ATOM 765 C C . PHE A 1 100 ? -4.759 1.485 25.353 1.00 87.81 100 PHE A C 1
ATOM 767 O O . PHE A 1 100 ? -5.389 0.923 26.253 1.00 87.81 100 PHE A O 1
ATOM 774 N N . SER A 1 101 ? -4.240 2.705 25.509 1.00 88.25 101 SER A N 1
ATOM 775 C CA . SER A 1 101 ? -4.356 3.507 26.731 1.00 88.25 101 SER A CA 1
ATOM 776 C C . SER A 1 101 ? -5.817 3.806 27.079 1.00 88.25 101 SER A C 1
ATOM 778 O O . SER A 1 101 ? -6.245 3.580 28.214 1.00 88.25 101 SER A O 1
ATOM 780 N N . VAL A 1 102 ? -6.618 4.252 26.105 1.00 91.44 102 VAL A N 1
ATOM 781 C CA . VAL A 1 102 ? -8.050 4.534 26.296 1.00 91.44 102 VAL A CA 1
ATOM 782 C C . VAL A 1 102 ? -8.828 3.260 26.626 1.00 91.44 102 VAL A C 1
ATOM 784 O O . VAL A 1 102 ? -9.591 3.255 27.591 1.00 91.44 102 VAL A O 1
ATOM 787 N N . ILE A 1 103 ? -8.605 2.164 25.893 1.00 90.31 103 ILE A N 1
ATOM 788 C CA . ILE A 1 103 ? -9.247 0.867 26.164 1.00 90.31 103 ILE A CA 1
ATOM 789 C C . ILE A 1 103 ? -8.910 0.383 27.575 1.00 90.31 103 ILE A C 1
ATOM 791 O O . ILE A 1 103 ? -9.801 -0.058 28.298 1.00 90.31 103 ILE A O 1
ATOM 795 N N . SER A 1 104 ? -7.649 0.496 27.990 1.00 90.25 104 SER A N 1
ATOM 796 C CA . SER A 1 104 ? -7.209 0.094 29.330 1.00 90.25 104 SER A CA 1
ATOM 797 C C . SER A 1 104 ? -7.904 0.912 30.419 1.00 90.25 104 SER A C 1
ATOM 799 O O . SER A 1 104 ? -8.432 0.347 31.374 1.00 90.25 104 SER A O 1
ATOM 801 N N . LYS A 1 105 ? -7.990 2.239 30.252 1.00 92.19 105 LYS A N 1
ATOM 802 C CA . LYS A 1 105 ? -8.713 3.118 31.188 1.00 92.19 105 LYS A CA 1
ATOM 803 C C . LYS A 1 105 ? -10.198 2.766 31.271 1.00 92.19 105 LYS A C 1
ATOM 805 O O . LYS A 1 105 ? -10.733 2.664 32.372 1.00 92.19 105 LYS A O 1
ATOM 810 N N . LEU A 1 106 ? -10.853 2.548 30.129 1.00 92.00 106 LEU A N 1
ATOM 811 C CA . LEU A 1 106 ? -12.266 2.162 30.080 1.00 92.00 106 LEU A CA 1
ATOM 812 C C . LEU A 1 106 ? -12.506 0.801 30.738 1.00 92.00 106 LEU A C 1
ATOM 814 O O . LEU A 1 106 ? -13.455 0.663 31.504 1.00 92.00 106 LEU A O 1
ATOM 818 N N . ARG A 1 107 ? -11.636 -0.186 30.494 1.00 91.12 107 ARG A N 1
ATOM 819 C CA . ARG A 1 107 ? -11.705 -1.505 31.142 1.00 91.12 107 ARG A CA 1
ATOM 820 C C . ARG A 1 107 ? -11.567 -1.405 32.656 1.00 91.12 107 ARG A C 1
ATOM 822 O O . ARG A 1 107 ? -12.353 -2.029 33.361 1.00 91.12 107 ARG A O 1
ATOM 829 N N . ASN A 1 108 ? -10.634 -0.593 33.148 1.00 91.19 108 ASN A N 1
ATOM 830 C CA . ASN A 1 108 ? -10.461 -0.377 34.584 1.00 91.19 108 ASN A CA 1
ATOM 831 C C . ASN A 1 108 ? -11.706 0.269 35.205 1.00 91.19 108 ASN A C 1
ATOM 833 O O . ASN A 1 108 ? -12.235 -0.252 36.182 1.00 91.19 108 ASN A O 1
ATOM 837 N N . ALA A 1 109 ? -12.238 1.330 34.590 1.00 93.88 109 ALA A N 1
ATOM 838 C CA . ALA A 1 109 ? -13.460 1.983 35.064 1.00 93.88 109 ALA A CA 1
ATOM 839 C C . ALA A 1 109 ? -14.677 1.034 35.052 1.00 93.88 109 ALA A C 1
ATOM 841 O O . ALA A 1 109 ? -15.476 1.016 35.988 1.00 93.88 109 ALA A O 1
ATOM 842 N N . LEU A 1 110 ? -14.808 0.198 34.015 1.00 92.81 110 LEU A N 1
ATOM 843 C CA . LEU A 1 110 ? -15.840 -0.842 33.937 1.00 92.81 110 LEU A CA 1
ATOM 844 C C . LEU A 1 110 ? -15.671 -1.903 35.031 1.00 92.81 110 LEU A C 1
ATOM 846 O O . LEU A 1 110 ? -16.661 -2.340 35.621 1.00 92.81 110 LEU A O 1
ATOM 850 N N . MET A 1 111 ? -14.435 -2.306 35.324 1.00 91.19 111 MET A N 1
ATOM 851 C CA . MET A 1 111 ? -14.135 -3.263 36.385 1.00 91.19 111 MET A CA 1
ATOM 852 C C . MET A 1 111 ? -14.480 -2.693 37.765 1.00 91.19 111 MET A C 1
ATOM 854 O O . MET A 1 111 ? -15.127 -3.375 38.558 1.00 91.19 111 MET A O 1
ATOM 858 N N . GLU A 1 112 ? -14.129 -1.435 38.032 1.00 93.81 112 GLU A N 1
ATOM 859 C CA . GLU A 1 112 ? -14.505 -0.722 39.259 1.00 93.81 112 GLU A CA 1
ATOM 860 C C . GLU A 1 112 ? -16.029 -0.640 39.421 1.00 93.81 112 GLU A C 1
ATOM 862 O O . GLU A 1 112 ? -16.554 -0.989 40.479 1.00 93.81 112 GLU A O 1
ATOM 867 N N . CYS A 1 113 ? -16.751 -0.275 38.358 1.00 94.44 113 CYS A N 1
ATOM 868 C CA . CYS A 1 113 ? -18.215 -0.235 38.354 1.00 94.44 113 CYS A CA 1
ATOM 869 C C . CYS A 1 113 ? -18.827 -1.618 38.644 1.00 94.44 113 CYS A C 1
ATOM 871 O O . CYS A 1 113 ? -19.692 -1.756 39.508 1.00 94.44 113 CYS A O 1
ATOM 873 N N . THR A 1 114 ? -18.317 -2.666 37.991 1.00 92.69 114 THR A N 1
ATOM 874 C CA . THR A 1 114 ? -18.774 -4.053 38.190 1.00 92.69 114 THR A CA 1
ATOM 875 C C . THR A 1 114 ? -18.535 -4.524 39.630 1.00 92.69 114 THR A C 1
ATOM 877 O O . THR A 1 114 ? -19.391 -5.180 40.226 1.00 92.69 114 THR A O 1
ATOM 880 N N . ASN A 1 115 ? -17.390 -4.163 40.219 1.00 91.38 115 ASN A N 1
ATOM 881 C CA . ASN A 1 115 ? -17.070 -4.464 41.614 1.00 91.38 115 ASN A CA 1
ATOM 882 C C . ASN A 1 115 ? -18.001 -3.720 42.583 1.00 91.38 115 ASN A C 1
ATOM 884 O O . ASN A 1 115 ? -18.465 -4.322 43.553 1.00 91.38 115 ASN A O 1
ATOM 888 N N . SER A 1 116 ? -18.301 -2.446 42.307 1.00 94.69 116 SER A N 1
ATOM 889 C CA . SER A 1 116 ? -19.247 -1.651 43.101 1.00 94.69 116 SER A CA 1
ATOM 890 C C . SER A 1 116 ? -20.641 -2.276 43.089 1.00 94.69 116 SER A C 1
ATOM 892 O O . SER A 1 116 ? -21.201 -2.531 44.155 1.00 94.69 116 SER A O 1
ATOM 894 N N . LEU A 1 117 ? -21.160 -2.624 41.903 1.00 92.56 117 LEU A N 1
ATOM 895 C CA . LEU A 1 117 ? -22.461 -3.285 41.762 1.00 92.56 117 LEU A CA 1
ATOM 896 C C . LEU A 1 117 ? -22.515 -4.603 42.540 1.00 92.56 117 LEU A C 1
ATOM 898 O O . LEU A 1 117 ? -23.496 -4.874 43.228 1.00 92.56 117 LEU A O 1
ATOM 902 N N . GLN A 1 118 ? -21.462 -5.423 42.482 1.00 90.19 118 GLN A N 1
ATOM 903 C CA . GLN A 1 118 ? -21.421 -6.654 43.273 1.00 90.19 118 GLN A CA 1
ATOM 904 C C . GLN A 1 118 ? -21.466 -6.373 44.787 1.00 90.19 118 GLN A C 1
ATOM 906 O O . GLN A 1 118 ? -22.112 -7.117 45.529 1.00 90.19 118 GLN A O 1
ATOM 911 N N . GLY A 1 119 ? -20.799 -5.314 45.250 1.00 90.31 119 GLY A N 1
ATOM 912 C CA . GLY A 1 119 ? -20.847 -4.879 46.646 1.00 90.31 119 GLY A CA 1
ATOM 913 C C . GLY A 1 119 ? -22.249 -4.445 47.081 1.00 90.31 119 GLY A C 1
ATOM 914 O O . GLY A 1 119 ? -22.739 -4.907 48.111 1.00 90.31 119 GLY A O 1
ATOM 915 N N . GLU A 1 120 ? -22.924 -3.623 46.276 1.00 91.62 120 GLU A N 1
ATOM 916 C CA . GLU A 1 120 ? -24.316 -3.203 46.509 1.00 91.62 120 GLU A CA 1
ATOM 917 C C . GLU A 1 120 ? -25.268 -4.405 46.549 1.00 91.62 120 GLU A C 1
ATOM 919 O O . GLU A 1 120 ? -26.136 -4.500 47.422 1.00 91.62 120 GLU A O 1
ATOM 924 N N . MET A 1 121 ? -25.049 -5.380 45.662 1.00 90.50 121 MET A N 1
ATOM 925 C CA . MET A 1 121 ? -25.796 -6.632 45.660 1.00 90.50 121 MET A CA 1
ATOM 926 C C . MET A 1 121 ? -25.621 -7.399 46.969 1.00 90.50 121 MET A C 1
ATOM 928 O O . MET A 1 121 ? -26.610 -7.834 47.543 1.00 90.50 121 MET A O 1
ATOM 932 N N . LEU A 1 122 ? -24.403 -7.532 47.498 1.00 89.69 122 LEU A N 1
ATOM 933 C CA . LEU A 1 122 ? -24.193 -8.175 48.803 1.00 89.69 122 LEU A CA 1
ATOM 934 C C . LEU A 1 122 ? -24.853 -7.391 49.946 1.00 89.69 122 LEU A C 1
ATOM 936 O O . LEU A 1 122 ? -25.462 -7.997 50.828 1.00 89.69 122 LEU A O 1
ATOM 940 N N . GLN A 1 123 ? -24.798 -6.057 49.920 1.00 91.94 123 GLN A N 1
ATOM 941 C CA . GLN A 1 123 ? -25.452 -5.213 50.928 1.00 91.94 123 GLN A CA 1
ATOM 942 C C . GLN A 1 123 ? -26.975 -5.405 50.958 1.00 91.94 123 GLN A C 1
ATOM 944 O O . GLN A 1 123 ? -27.546 -5.487 52.047 1.00 91.94 123 GLN A O 1
ATOM 949 N N . LYS A 1 124 ? -27.628 -5.562 49.795 1.00 91.56 124 LYS A N 1
ATOM 950 C CA . LYS A 1 124 ? -29.067 -5.884 49.695 1.00 91.56 124 LYS A CA 1
ATOM 951 C C . LYS A 1 124 ? -29.441 -7.139 50.493 1.00 91.56 124 LYS A C 1
ATOM 953 O O . LYS A 1 124 ? -30.525 -7.196 51.067 1.00 91.56 124 LYS A O 1
ATOM 958 N N . PHE A 1 125 ? -28.540 -8.118 50.566 1.00 90.38 125 PHE A N 1
ATOM 959 C CA . PHE A 1 125 ? -28.728 -9.368 51.309 1.00 90.38 125 PHE A CA 1
ATOM 960 C C . PHE A 1 125 ? -28.009 -9.364 52.669 1.00 90.38 125 PHE A C 1
ATOM 962 O O . PHE A 1 125 ? -2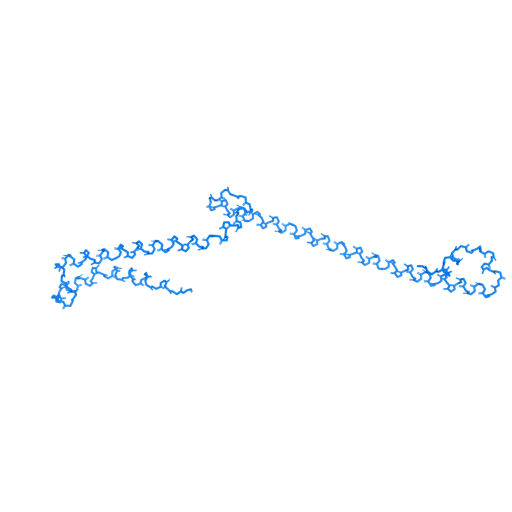7.560 -10.398 53.160 1.00 90.38 125 PHE A O 1
ATOM 969 N N . GLY A 1 126 ? -27.885 -8.189 53.294 1.00 89.12 126 GLY A N 1
ATOM 970 C CA . GLY A 1 126 ? -27.344 -8.048 54.648 1.00 89.12 126 GLY A CA 1
ATOM 971 C C . GLY A 1 126 ? -25.843 -8.314 54.761 1.00 89.12 126 GLY A C 1
ATOM 972 O O . GLY A 1 126 ? -25.361 -8.606 55.851 1.00 89.12 126 GLY A O 1
ATOM 973 N N . GLY A 1 127 ? -25.106 -8.255 53.648 1.00 88.88 127 GLY A N 1
ATOM 974 C CA . GLY A 1 127 ? -23.672 -8.542 53.602 1.00 88.88 127 GLY A CA 1
ATOM 975 C C . GLY A 1 127 ? -23.324 -10.018 53.806 1.00 88.88 127 GLY A C 1
ATOM 976 O O . GLY A 1 127 ? -22.146 -10.338 53.948 1.00 88.88 127 GLY A O 1
ATOM 977 N N . GLN A 1 128 ? -24.321 -10.910 53.830 1.00 88.31 128 GLN A N 1
ATOM 978 C CA . GLN A 1 128 ? -24.089 -12.347 53.941 1.00 88.31 128 GLN A CA 1
ATOM 979 C C . GLN A 1 128 ? -23.368 -12.848 52.696 1.00 88.31 128 GLN A C 1
ATOM 981 O O . GLN A 1 128 ? -23.709 -12.468 51.572 1.00 88.31 128 GLN A O 1
ATOM 986 N N . LEU A 1 129 ? -22.379 -13.717 52.888 1.00 89.50 129 LEU A N 1
ATOM 987 C CA . LEU A 1 129 ? -21.765 -14.387 51.758 1.00 89.50 129 LEU A CA 1
ATOM 988 C C . LEU A 1 129 ? -22.762 -15.388 51.156 1.00 89.50 129 LEU A C 1
ATOM 990 O O . LEU A 1 129 ? -23.538 -15.999 51.891 1.00 89.50 129 LEU A O 1
ATOM 994 N N . PRO A 1 130 ? -22.716 -15.595 49.829 1.00 89.62 130 PRO A N 1
ATOM 995 C CA . PRO A 1 130 ? -23.340 -16.707 49.116 1.00 89.62 130 PRO A CA 1
ATOM 996 C C . PRO A 1 130 ? -23.540 -18.014 49.889 1.00 89.62 130 PRO A C 1
ATOM 998 O O . PRO A 1 130 ? -24.609 -18.616 49.837 1.00 89.62 130 PRO A O 1
ATOM 1001 N N . GLU A 1 131 ? -22.491 -18.453 50.575 1.00 91.31 131 GLU A N 1
ATOM 1002 C CA . GLU A 1 131 ? -22.391 -19.748 51.248 1.00 91.31 131 GLU A CA 1
ATOM 1003 C C . GLU A 1 131 ? -23.209 -19.797 52.547 1.00 91.31 131 GLU A C 1
ATOM 1005 O O . GLU A 1 131 ? -23.661 -20.868 52.946 1.00 91.31 131 GLU A O 1
ATOM 1010 N N . ASP A 1 132 ? -23.465 -18.634 53.150 1.00 93.12 132 ASP A N 1
ATOM 1011 C CA . ASP A 1 132 ? -24.189 -18.479 54.415 1.00 93.12 132 ASP A CA 1
ATOM 1012 C C . ASP A 1 132 ? -25.685 -18.175 54.214 1.00 93.12 132 ASP A C 1
ATOM 1014 O O . ASP A 1 132 ? -26.464 -18.146 55.170 1.00 93.12 132 ASP A O 1
ATOM 1018 N N . MET A 1 133 ? -26.112 -17.924 52.972 1.00 93.25 133 MET A N 1
ATOM 1019 C CA . MET A 1 133 ? -27.496 -17.573 52.658 1.00 93.25 133 MET A CA 1
ATOM 1020 C C . MET A 1 133 ? -28.425 -18.790 52.733 1.00 93.25 133 MET A C 1
ATOM 1022 O O . MET A 1 133 ? -28.125 -19.874 52.230 1.00 93.25 133 MET A O 1
ATOM 1026 N N . HIS A 1 134 ? -29.637 -18.589 53.259 1.00 94.12 134 HIS A N 1
AT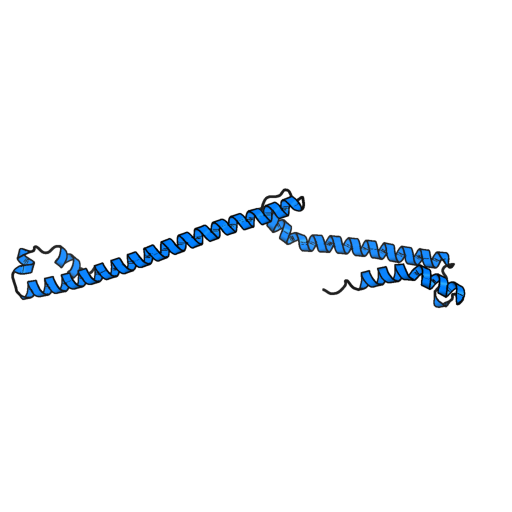OM 1027 C CA . HIS A 1 134 ? -30.694 -19.598 53.170 1.00 94.12 134 HIS A CA 1
ATOM 1028 C C . HIS A 1 134 ? -30.993 -19.937 51.690 1.00 94.12 134 HIS A C 1
ATOM 1030 O O . HIS A 1 134 ? -31.029 -19.019 50.865 1.00 94.12 134 HIS A O 1
ATOM 1036 N N . PRO A 1 135 ? -31.289 -21.203 51.317 1.00 94.50 135 PRO A N 1
ATOM 1037 C CA . PRO A 1 135 ? -31.430 -21.615 49.913 1.00 94.50 135 PRO A CA 1
ATOM 1038 C C . PRO A 1 135 ? -32.401 -20.781 49.063 1.00 94.50 135 PRO A C 1
ATOM 1040 O O . PRO A 1 135 ? -32.216 -20.649 47.856 1.00 94.50 135 PRO A O 1
ATOM 1043 N N . VAL A 1 136 ? -33.444 -20.216 49.675 1.00 94.12 136 VAL A N 1
ATOM 1044 C CA . VAL A 1 136 ? -34.399 -19.330 48.985 1.00 94.12 136 VAL A CA 1
ATOM 1045 C C . VAL A 1 136 ? -33.756 -17.982 48.652 1.00 94.12 136 VAL A C 1
ATOM 1047 O O . VAL A 1 136 ? -33.748 -17.585 47.491 1.00 94.12 136 VAL A O 1
ATOM 1050 N N . THR A 1 137 ? -33.141 -17.332 49.640 1.00 91.38 137 THR A N 1
ATOM 1051 C CA . THR A 1 137 ? -32.401 -16.072 49.481 1.00 91.38 137 THR A CA 1
ATOM 1052 C C . THR A 1 137 ? -31.236 -16.229 48.508 1.00 91.38 137 THR A C 1
ATOM 1054 O O . THR A 1 137 ? -31.005 -15.368 47.666 1.00 91.38 137 THR A O 1
ATOM 1057 N N . ARG A 1 138 ? -30.551 -17.376 48.556 1.00 93.50 138 ARG A N 1
ATOM 1058 C CA . ARG A 1 138 ? -29.463 -17.712 47.638 1.00 93.50 138 ARG A CA 1
ATOM 1059 C C . ARG A 1 138 ? -29.917 -17.723 46.177 1.00 93.50 138 ARG A C 1
ATOM 1061 O O . ARG A 1 138 ? -29.252 -17.138 45.333 1.00 93.50 138 ARG A O 1
ATOM 1068 N N . ARG A 1 139 ? -31.073 -18.329 45.878 1.00 93.88 139 ARG A N 1
ATOM 1069 C CA . ARG A 1 139 ? -31.644 -18.345 44.516 1.00 93.88 139 ARG A CA 1
ATOM 1070 C C . ARG A 1 139 ? -32.019 -16.954 44.012 1.00 93.88 139 ARG A C 1
ATOM 1072 O O . ARG A 1 139 ? -31.962 -16.714 42.809 1.00 93.88 139 ARG A O 1
ATOM 1079 N N . GLU A 1 140 ? -32.455 -16.068 44.902 1.00 92.50 140 GLU A N 1
ATOM 1080 C CA . GLU A 1 140 ? -32.743 -14.671 44.560 1.00 92.50 140 GLU A CA 1
ATOM 1081 C C . GLU A 1 140 ? -31.452 -13.896 44.295 1.00 92.50 140 GLU A C 1
ATOM 1083 O O . GLU A 1 140 ? -31.346 -13.247 43.259 1.00 92.50 140 GLU A O 1
ATOM 1088 N N . TYR A 1 141 ? -30.437 -14.054 45.150 1.00 92.44 141 TYR A N 1
ATOM 1089 C CA . TYR A 1 141 ? -29.105 -13.491 44.922 1.00 92.44 141 TYR A CA 1
ATOM 1090 C C . TYR A 1 141 ? -28.510 -13.945 43.585 1.00 92.44 141 TYR A C 1
ATOM 1092 O O . TYR A 1 141 ? -28.050 -13.116 42.805 1.00 92.44 141 TYR A O 1
ATOM 1100 N N . ASP A 1 142 ? -28.543 -15.250 43.300 1.00 93.12 142 ASP A N 1
ATOM 1101 C CA . ASP A 1 142 ? -27.968 -15.820 42.078 1.00 93.12 142 ASP A CA 1
ATOM 1102 C C . ASP A 1 142 ? -28.664 -15.289 40.819 1.00 93.12 142 ASP A C 1
ATOM 1104 O O . ASP A 1 142 ? -28.011 -15.042 39.807 1.00 93.12 142 ASP A O 1
ATOM 1108 N N . ARG A 1 143 ? -29.983 -15.068 40.886 1.00 92.12 143 ARG A N 1
ATOM 1109 C CA . ARG A 1 143 ? -30.745 -14.438 39.802 1.00 92.12 143 ARG A CA 1
ATOM 1110 C C . ARG A 1 143 ? -30.317 -12.990 39.596 1.00 92.12 143 ARG A C 1
ATOM 1112 O O . ARG A 1 143 ? -30.086 -12.590 38.459 1.00 92.12 143 ARG A O 1
ATOM 1119 N N . ASP A 1 144 ? -30.212 -12.228 40.679 1.00 90.38 144 ASP A N 1
ATOM 1120 C CA . ASP A 1 144 ? -29.928 -10.798 40.605 1.00 90.38 144 ASP A CA 1
ATOM 1121 C C . ASP A 1 144 ? -28.462 -10.510 40.212 1.00 90.38 144 ASP A C 1
ATOM 1123 O O . ASP A 1 144 ? -28.190 -9.521 39.537 1.00 90.38 144 ASP A O 1
ATOM 1127 N N . ILE A 1 145 ? -27.504 -11.374 40.580 1.00 93.19 145 ILE A N 1
ATOM 1128 C CA . ILE A 1 145 ? -26.077 -11.203 40.244 1.00 93.19 145 ILE A CA 1
ATOM 1129 C C . ILE A 1 145 ? -25.689 -11.803 38.883 1.00 93.19 145 ILE A C 1
ATOM 1131 O O . ILE A 1 145 ? -24.559 -11.600 38.430 1.00 93.19 145 ILE A O 1
ATOM 1135 N N . ALA A 1 146 ? -26.575 -12.558 38.224 1.00 92.12 146 ALA A N 1
ATOM 1136 C CA . ALA A 1 146 ? -26.253 -13.287 36.995 1.00 92.12 146 ALA A CA 1
ATOM 1137 C C . ALA A 1 146 ? -25.721 -12.364 35.885 1.00 92.12 146 ALA A C 1
ATOM 1139 O O . ALA A 1 146 ? -24.722 -12.676 35.238 1.00 92.12 146 ALA A O 1
ATOM 1140 N N . GLU A 1 147 ? -26.346 -11.199 35.709 1.00 88.56 147 GLU A N 1
ATOM 1141 C CA . GLU A 1 147 ? -25.955 -10.216 34.696 1.00 88.56 147 GLU A CA 1
ATOM 1142 C C . GLU A 1 147 ? -24.588 -9.581 35.009 1.00 88.56 147 GLU A C 1
ATOM 1144 O O . GLU A 1 147 ? -23.695 -9.558 34.162 1.00 88.56 147 GLU A O 1
ATOM 1149 N N . VAL A 1 148 ? -24.374 -9.173 36.266 1.00 90.56 148 VAL A N 1
ATOM 1150 C CA . VAL A 1 148 ? -23.097 -8.617 36.758 1.00 90.56 148 VAL A CA 1
ATOM 1151 C C . VAL A 1 148 ? -21.961 -9.635 36.621 1.00 90.56 148 VAL A C 1
ATOM 1153 O O . VAL A 1 148 ? -20.843 -9.293 36.232 1.00 90.56 148 VAL A O 1
ATOM 1156 N N . SER A 1 149 ? -22.254 -10.908 36.887 1.00 89.25 149 SER A N 1
ATOM 1157 C CA . SER A 1 149 ? -21.307 -12.012 36.711 1.00 89.25 149 SER A CA 1
ATOM 1158 C C . SER A 1 149 ? -20.934 -12.205 35.240 1.00 89.25 149 SER A C 1
ATOM 1160 O O . SER A 1 149 ? -19.766 -12.447 34.932 1.00 89.25 149 SER A O 1
ATOM 1162 N N . GLY A 1 150 ? -21.898 -12.028 34.331 1.00 89.88 150 GLY A N 1
ATOM 1163 C CA . GLY A 1 150 ? -21.666 -12.004 32.888 1.00 89.88 150 GLY A CA 1
ATOM 1164 C C . GLY A 1 150 ? -20.724 -10.875 32.463 1.00 89.88 150 GLY A C 1
ATOM 1165 O O . GLY A 1 150 ? -19.747 -11.129 31.756 1.00 89.88 150 GLY A O 1
ATOM 1166 N N . TYR A 1 151 ? -20.951 -9.651 32.952 1.00 88.94 151 TYR A N 1
ATOM 1167 C CA . TYR A 1 151 ? -20.068 -8.511 32.674 1.00 88.94 151 TYR A CA 1
ATOM 1168 C C . TYR A 1 151 ? -18.647 -8.735 33.193 1.00 88.94 151 TYR A C 1
ATOM 1170 O O . TYR A 1 151 ? -17.679 -8.507 32.465 1.00 88.94 151 TYR A O 1
ATOM 1178 N N . ARG A 1 152 ? -18.499 -9.258 34.415 1.00 87.69 152 ARG A N 1
ATOM 1179 C CA . ARG A 1 152 ? -17.181 -9.585 34.970 1.00 87.69 152 ARG A CA 1
ATOM 1180 C C . ARG A 1 152 ? -16.452 -10.645 34.140 1.00 87.69 152 ARG A C 1
ATOM 1182 O O . ARG A 1 152 ? -15.261 -10.492 33.880 1.00 87.69 152 ARG A O 1
ATOM 1189 N N . ALA A 1 153 ? -17.149 -11.699 33.713 1.00 88.88 153 ALA A N 1
ATOM 1190 C CA . ALA A 1 153 ? -16.560 -12.741 32.876 1.00 88.88 153 ALA A CA 1
ATOM 1191 C C . ALA A 1 153 ? -16.087 -12.184 31.523 1.00 88.88 153 ALA A C 1
ATOM 1193 O O . ALA A 1 153 ? -14.977 -12.489 31.092 1.00 88.88 153 ALA A O 1
ATOM 1194 N N . ALA A 1 154 ? -16.885 -11.319 30.890 1.00 86.75 154 ALA A N 1
ATOM 1195 C CA . ALA A 1 154 ? -16.523 -10.670 29.631 1.00 86.75 154 ALA A CA 1
ATOM 1196 C C . ALA A 1 154 ? -15.285 -9.763 29.768 1.00 86.75 154 ALA A C 1
ATOM 1198 O O . ALA A 1 154 ? -14.432 -9.750 28.882 1.00 86.75 154 ALA A O 1
ATOM 1199 N N . LEU A 1 155 ? -15.145 -9.048 30.891 1.00 84.56 155 LEU A N 1
ATOM 1200 C CA . LEU A 1 155 ? -13.963 -8.223 31.170 1.00 84.56 155 LEU A CA 1
ATOM 1201 C C . LEU A 1 155 ? -12.688 -9.061 31.369 1.00 84.56 155 LEU A C 1
ATOM 1203 O O . LEU A 1 155 ? -11.615 -8.618 30.967 1.00 84.56 155 LEU A O 1
ATOM 1207 N N . GLY A 1 156 ? -12.801 -10.272 31.929 1.00 77.56 156 GLY A N 1
ATOM 1208 C CA . GLY A 1 156 ? -11.669 -11.188 32.133 1.00 77.56 156 GLY A CA 1
ATOM 1209 C C . GLY A 1 156 ? -11.182 -11.913 30.869 1.00 77.56 156 GLY A C 1
ATOM 1210 O O . GLY A 1 156 ? -10.052 -12.383 30.833 1.00 77.56 156 GLY A O 1
ATOM 1211 N N . GLN A 1 157 ? -11.993 -11.993 29.808 1.00 68.44 157 GLN A N 1
ATOM 1212 C CA . GLN A 1 157 ? -11.620 -12.674 28.555 1.00 68.44 157 GLN A CA 1
ATOM 1213 C C . GLN A 1 157 ? -10.755 -11.819 27.606 1.00 68.44 157 GLN A C 1
ATOM 1215 O O . GLN A 1 157 ? -10.320 -12.307 26.566 1.00 68.44 157 GLN A O 1
ATOM 1220 N N . GLY A 1 158 ? -10.484 -10.555 27.947 1.00 55.78 158 GLY A N 1
ATOM 1221 C CA . GLY A 1 158 ? -9.712 -9.623 27.117 1.00 55.78 158 GLY A CA 1
ATOM 1222 C C . GLY A 1 158 ? -8.191 -9.632 27.326 1.00 55.78 158 GLY A C 1
ATOM 1223 O O . GLY A 1 158 ? -7.534 -8.742 26.791 1.00 55.78 158 GLY A O 1
ATOM 1224 N N . GLU A 1 159 ? -7.648 -10.572 28.110 1.00 52.47 159 GLU A N 1
ATOM 1225 C CA . GLU A 1 159 ? -6.231 -10.643 28.527 1.00 52.47 159 GLU A CA 1
ATOM 1226 C C . GLU A 1 159 ? -5.311 -11.485 27.617 1.00 52.47 159 GLU A C 1
ATOM 1228 O O . GLU A 1 159 ? -4.205 -11.838 28.028 1.00 52.47 159 GLU A O 1
ATOM 1233 N N . GLN A 1 160 ? -5.705 -11.821 26.385 1.00 41.16 160 GLN A N 1
ATOM 1234 C CA . GLN A 1 160 ? -4.753 -12.447 25.456 1.00 41.16 160 GLN A CA 1
ATOM 1235 C C . GLN A 1 160 ? -4.005 -11.383 24.631 1.00 41.16 160 GLN A C 1
ATOM 1237 O O . GLN A 1 160 ? -4.665 -10.486 24.101 1.00 41.16 160 GLN A O 1
ATOM 1242 N N . PRO A 1 161 ? -2.656 -11.454 24.592 1.00 47.75 161 PRO A N 1
ATOM 1243 C CA . PRO A 1 161 ? -1.787 -10.450 23.975 1.00 47.75 161 PRO A CA 1
ATOM 1244 C C . PRO A 1 161 ? -2.004 -10.296 22.468 1.00 47.75 161 PRO A C 1
ATOM 1246 O O . PRO A 1 161 ? -2.392 -11.291 21.813 1.00 47.75 161 PRO A O 1
#

Organism: NCBI:txid1615674